Protein AF-A0A956A683-F1 (afdb_monomer)

Mean predicted aligned error: 4.34 Å

Structure (mmCIF, N/CA/C/O backbone):
data_AF-A0A956A683-F1
#
_entry.id   AF-A0A956A683-F1
#
loop_
_atom_site.group_PDB
_atom_site.id
_atom_site.type_symbol
_atom_site.label_atom_id
_atom_site.label_alt_id
_atom_site.label_comp_id
_atom_site.label_asym_id
_atom_site.label_entity_id
_atom_site.label_seq_id
_atom_site.pdbx_PDB_ins_code
_atom_site.Cartn_x
_atom_site.Cartn_y
_atom_site.Cartn_z
_atom_site.occupancy
_atom_site.B_iso_or_equiv
_atom_site.auth_seq_id
_atom_site.auth_comp_id
_atom_site.auth_asym_id
_atom_site.auth_atom_id
_atom_site.pdbx_PDB_model_num
ATOM 1 N N . ALA A 1 1 ? 1.458 -10.459 9.618 1.00 76.62 1 ALA A N 1
ATOM 2 C CA . ALA A 1 1 ? 0.028 -10.100 9.762 1.00 76.62 1 ALA A CA 1
ATOM 3 C C . ALA A 1 1 ? -0.086 -8.704 10.364 1.00 76.62 1 ALA A C 1
ATOM 5 O O . ALA A 1 1 ? 0.841 -8.296 11.051 1.00 76.62 1 ALA A O 1
ATOM 6 N N . LEU A 1 2 ? -1.173 -7.980 10.090 1.00 86.00 2 LEU A N 1
ATOM 7 C CA . LEU A 1 2 ? -1.386 -6.601 10.534 1.00 86.00 2 LEU A CA 1
ATOM 8 C C . LEU A 1 2 ? -2.679 -6.495 11.342 1.00 86.00 2 LEU A C 1
ATOM 10 O O . LEU A 1 2 ? -3.713 -7.027 10.934 1.00 86.00 2 LEU A O 1
ATOM 14 N N . LEU A 1 3 ? -2.606 -5.780 12.462 1.00 87.69 3 LEU A N 1
ATOM 15 C CA . LEU A 1 3 ? -3.759 -5.332 13.235 1.00 87.69 3 LEU A CA 1
ATOM 16 C C . LEU A 1 3 ? -3.905 -3.830 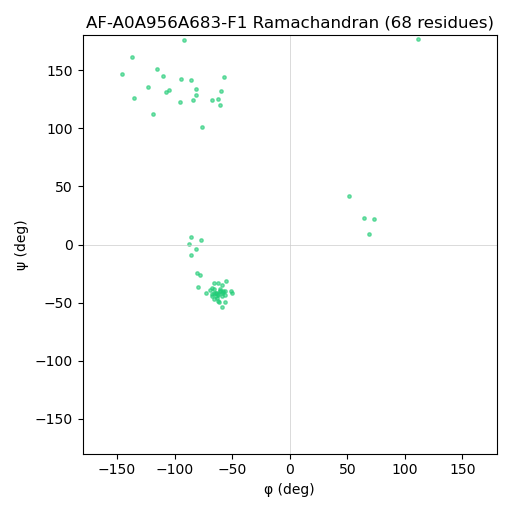13.030 1.00 87.69 3 LEU A C 1
ATOM 18 O O . LEU A 1 3 ? -2.929 -3.093 13.157 1.00 87.69 3 LEU A O 1
ATOM 22 N N . PHE A 1 4 ? -5.112 -3.375 12.716 1.00 84.88 4 PHE A N 1
ATOM 23 C CA . PHE A 1 4 ? -5.376 -1.954 12.527 1.00 84.88 4 PHE A CA 1
ATOM 24 C C . PHE A 1 4 ? -6.771 -1.592 13.011 1.00 84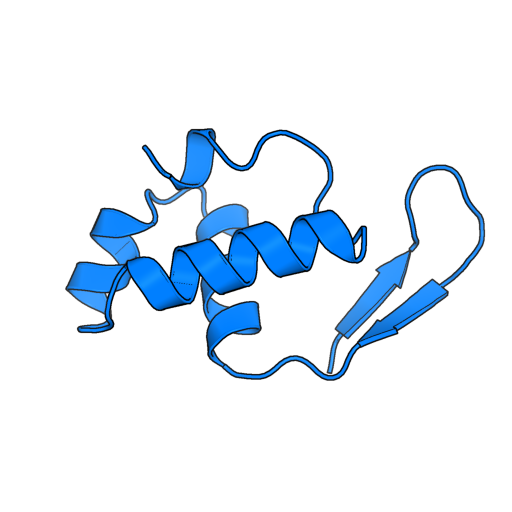.88 4 PHE A C 1
ATOM 26 O O . PHE A 1 4 ? -7.712 -2.379 12.910 1.00 84.88 4 PHE A O 1
ATOM 33 N N . ARG A 1 5 ? -6.916 -0.379 13.541 1.00 85.88 5 ARG A N 1
ATOM 34 C CA . ARG A 1 5 ? -8.229 0.166 13.879 1.00 85.88 5 ARG A CA 1
ATOM 35 C C . ARG A 1 5 ? -8.837 0.773 12.625 1.00 85.88 5 ARG A C 1
ATOM 37 O O . ARG A 1 5 ? -8.243 1.675 12.035 1.00 85.88 5 ARG A O 1
ATOM 44 N N . ARG A 1 6 ? -10.035 0.330 12.247 1.00 81.38 6 ARG A N 1
ATOM 45 C CA . ARG A 1 6 ? -10.765 0.944 11.138 1.00 81.38 6 ARG A CA 1
ATOM 46 C C . ARG A 1 6 ? -11.188 2.353 11.546 1.00 81.38 6 ARG A C 1
ATOM 48 O O . ARG A 1 6 ? -11.821 2.547 12.586 1.00 81.38 6 ARG A O 1
ATOM 55 N N . HIS A 1 7 ? -10.807 3.340 10.745 1.00 80.56 7 HIS A N 1
ATOM 56 C CA . HIS A 1 7 ? -11.041 4.745 11.066 1.00 80.56 7 HIS A CA 1
ATOM 57 C C . HIS A 1 7 ? -12.515 5.070 11.294 1.00 80.56 7 HIS A C 1
ATOM 59 O O . HIS A 1 7 ? -13.385 4.516 10.626 1.00 80.56 7 HIS A O 1
ATOM 65 N N . GLY A 1 8 ? -12.783 5.976 12.237 1.00 80.75 8 GLY A N 1
ATOM 66 C CA . GLY A 1 8 ? -14.144 6.360 12.614 1.00 80.75 8 GLY A CA 1
ATOM 67 C C . GLY A 1 8 ? -14.929 5.260 13.335 1.00 80.75 8 GLY A C 1
ATOM 68 O O . GLY A 1 8 ? -16.125 5.415 13.546 1.00 80.75 8 GLY A O 1
ATOM 69 N N . THR A 1 9 ? -14.283 4.152 13.715 1.00 82.75 9 THR A N 1
ATOM 70 C CA . THR A 1 9 ? -14.932 3.035 14.408 1.00 82.75 9 THR A CA 1
ATOM 71 C C . THR A 1 9 ? -14.070 2.509 15.559 1.00 82.75 9 THR A C 1
ATOM 73 O O . THR A 1 9 ? -12.853 2.707 15.591 1.00 82.75 9 THR A O 1
ATOM 76 N N . HIS A 1 10 ? -14.690 1.777 16.486 1.00 82.69 10 HIS A N 1
ATOM 77 C CA . HIS A 1 10 ? -13.984 1.010 17.521 1.00 82.69 10 HIS A CA 1
ATOM 78 C C . HIS A 1 10 ? -13.567 -0.395 17.049 1.00 82.69 10 HIS A C 1
ATOM 80 O O . HIS A 1 10 ? -13.063 -1.187 17.841 1.00 82.69 10 HIS A O 1
ATOM 86 N N . HIS A 1 11 ? -13.759 -0.718 15.767 1.00 85.56 11 HIS A N 1
ATOM 87 C CA . HIS A 1 11 ? -13.463 -2.043 15.236 1.00 85.56 11 HIS A CA 1
ATOM 88 C C . HIS A 1 11 ? -11.968 -2.201 14.934 1.00 85.56 11 HIS A C 1
ATOM 90 O O . HIS A 1 11 ? -11.369 -1.396 14.214 1.00 85.56 11 HIS A O 1
ATOM 96 N N . VAL A 1 12 ? -11.385 -3.284 15.451 1.00 86.44 12 VAL A N 1
ATOM 97 C CA . VAL A 1 12 ? -10.038 -3.744 15.097 1.00 86.44 12 VAL A CA 1
ATOM 98 C C . VAL A 1 12 ? -10.155 -4.796 13.999 1.00 86.44 12 VAL A C 1
ATOM 100 O O . VAL A 1 12 ? -10.841 -5.802 14.161 1.00 86.44 12 VAL A O 1
ATOM 103 N N . GLY A 1 13 ? -9.501 -4.540 12.870 1.00 84.12 13 GLY A N 1
ATOM 104 C CA . GLY A 1 13 ? -9.371 -5.472 11.762 1.00 84.12 13 GLY A CA 1
ATOM 105 C C . GLY A 1 13 ? -8.077 -6.272 11.864 1.00 84.12 13 GLY A C 1
ATOM 106 O O . GLY A 1 13 ? -7.028 -5.739 12.232 1.00 84.12 13 GLY A O 1
ATOM 107 N N . TYR A 1 14 ? -8.154 -7.547 11.493 1.00 88.00 14 TYR A N 1
ATOM 108 C CA . TYR A 1 14 ? -6.994 -8.389 11.230 1.00 88.00 14 TYR A CA 1
ATOM 109 C C . TYR A 1 14 ? -6.848 -8.577 9.723 1.00 88.00 14 TYR A C 1
ATOM 111 O O . TYR A 1 14 ? -7.817 -8.902 9.034 1.00 88.00 14 TYR A O 1
ATOM 119 N N . HIS A 1 15 ? -5.635 -8.399 9.208 1.00 84.88 15 HIS A N 1
ATOM 120 C CA . HIS A 1 15 ? -5.335 -8.698 7.816 1.00 84.88 15 HIS A CA 1
ATOM 121 C C . HIS A 1 15 ? -4.017 -9.451 7.686 1.00 84.88 15 HIS A C 1
ATOM 123 O O . HIS A 1 15 ? -2.960 -9.004 8.144 1.00 84.88 15 HIS A O 1
ATOM 129 N N . GLN A 1 16 ? -4.058 -10.595 7.010 1.00 87.88 16 GLN A N 1
ATOM 130 C CA . GLN A 1 16 ? -2.845 -11.294 6.624 1.00 87.88 16 GLN A CA 1
ATOM 131 C C . GLN A 1 16 ? -2.217 -10.572 5.427 1.00 87.88 16 GLN A C 1
ATOM 133 O O . GLN A 1 16 ? -2.673 -10.682 4.291 1.00 87.88 16 GLN A O 1
ATOM 138 N N . ALA A 1 17 ? -1.190 -9.777 5.713 1.00 85.38 17 ALA A N 1
ATOM 139 C CA . ALA A 1 17 ? -0.406 -9.075 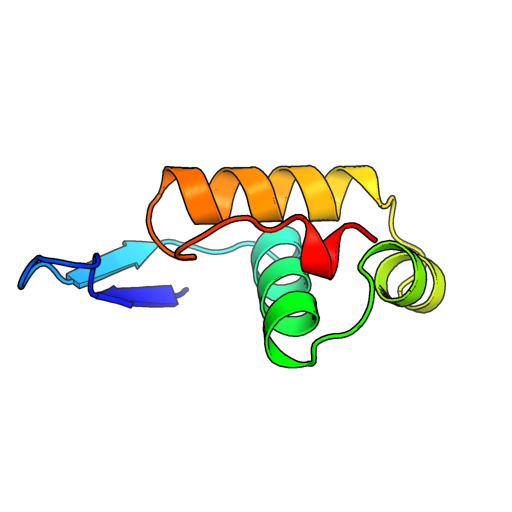4.708 1.00 85.38 17 ALA A CA 1
ATOM 140 C C . ALA A 1 17 ? 0.641 -10.005 4.086 1.00 85.38 17 ALA A C 1
ATOM 142 O O . ALA A 1 17 ? 1.342 -10.701 4.820 1.00 85.38 17 ALA A O 1
ATOM 143 N N . GLY A 1 18 ? 0.738 -9.980 2.756 1.00 89.62 18 GLY A N 1
ATOM 144 C CA . GLY A 1 18 ? 1.901 -10.479 2.022 1.00 89.62 18 GLY A CA 1
ATOM 145 C C . GLY A 1 18 ? 2.918 -9.362 1.778 1.00 89.62 18 GLY A C 1
ATOM 146 O O . GLY A 1 18 ? 2.646 -8.196 2.082 1.00 89.62 18 GLY A O 1
ATOM 147 N N . ASP A 1 19 ? 4.058 -9.720 1.194 1.00 92.38 19 ASP A N 1
ATOM 148 C CA . ASP A 1 19 ? 5.217 -8.831 1.038 1.00 92.38 19 ASP A CA 1
ATOM 149 C C . ASP A 1 19 ? 4.889 -7.533 0.298 1.00 92.38 19 ASP A C 1
ATOM 151 O O . ASP A 1 19 ? 5.301 -6.464 0.738 1.00 92.38 19 ASP A O 1
ATOM 155 N N . ASP A 1 20 ? 4.057 -7.592 -0.745 1.00 92.31 20 ASP A N 1
ATOM 156 C CA . ASP A 1 20 ? 3.661 -6.406 -1.517 1.00 92.31 20 ASP A CA 1
ATOM 157 C C . ASP A 1 20 ? 2.930 -5.366 -0.660 1.00 92.31 20 ASP A C 1
ATOM 159 O O . ASP A 1 20 ? 3.140 -4.163 -0.809 1.00 92.31 20 ASP A O 1
ATOM 163 N N . LEU A 1 21 ? 2.080 -5.824 0.267 1.00 91.56 21 LEU A N 1
ATOM 164 C CA . LEU A 1 21 ? 1.360 -4.934 1.174 1.00 91.56 21 LEU A CA 1
ATOM 165 C C . LEU A 1 21 ? 2.299 -4.347 2.225 1.00 91.56 21 LEU A C 1
ATOM 167 O O . LEU A 1 21 ? 2.214 -3.158 2.511 1.00 91.56 21 LEU A O 1
ATOM 171 N N . LEU A 1 22 ? 3.208 -5.149 2.781 1.00 92.38 22 LEU A N 1
ATOM 172 C CA . LEU A 1 22 ? 4.196 -4.654 3.743 1.00 92.38 22 LEU A CA 1
ATOM 173 C C . LE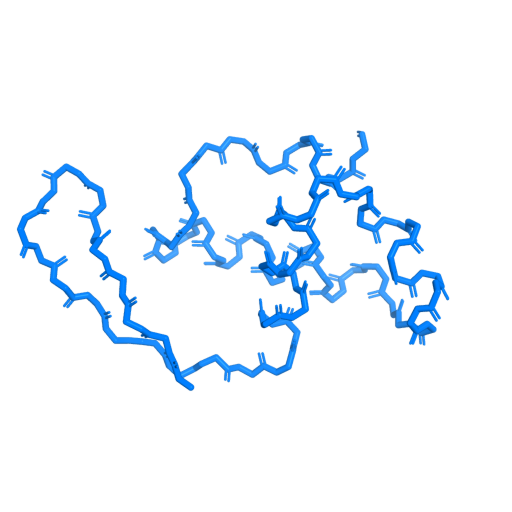U A 1 22 ? 5.144 -3.637 3.101 1.00 92.38 22 LEU A C 1
ATOM 175 O O . LEU A 1 22 ? 5.406 -2.591 3.694 1.00 92.38 22 LEU A O 1
ATOM 179 N N . PHE A 1 23 ? 5.591 -3.908 1.876 1.00 93.00 23 PHE A N 1
ATOM 180 C CA . PHE A 1 23 ? 6.393 -2.994 1.075 1.00 93.00 23 PHE A CA 1
ATOM 181 C C . PHE A 1 23 ? 5.659 -1.670 0.845 1.00 93.00 23 PHE A C 1
ATOM 183 O O . PHE A 1 23 ? 6.169 -0.612 1.204 1.00 93.00 23 PHE A O 1
ATOM 190 N N . ALA A 1 24 ? 4.427 -1.719 0.334 1.00 91.81 24 ALA A N 1
ATOM 191 C CA . ALA A 1 24 ? 3.626 -0.526 0.077 1.00 91.81 24 ALA A CA 1
ATOM 192 C C . ALA A 1 24 ? 3.400 0.325 1.341 1.00 91.81 24 ALA A C 1
ATOM 194 O O . ALA A 1 24 ? 3.503 1.551 1.299 1.00 91.81 24 ALA A O 1
ATOM 195 N N . LEU A 1 25 ? 3.143 -0.311 2.488 1.00 91.38 25 LEU A N 1
ATOM 196 C CA . LEU A 1 25 ? 2.985 0.395 3.763 1.00 91.38 25 LEU A CA 1
ATOM 197 C C . LEU A 1 25 ? 4.289 1.029 4.245 1.00 91.38 25 LEU A C 1
ATOM 199 O O . LEU A 1 25 ? 4.257 2.130 4.788 1.00 91.38 25 LEU A O 1
ATOM 203 N N . LYS A 1 26 ? 5.429 0.360 4.038 1.00 91.75 26 LYS A N 1
ATOM 204 C CA . LYS A 1 26 ? 6.751 0.899 4.370 1.00 91.75 26 LYS A CA 1
ATOM 205 C C . LYS A 1 26 ? 7.052 2.152 3.552 1.00 91.75 26 LYS A C 1
ATOM 207 O O . LYS A 1 26 ? 7.434 3.159 4.133 1.00 91.75 26 LYS A O 1
ATOM 212 N N . VAL A 1 27 ? 6.791 2.110 2.245 1.00 92.31 27 VAL A N 1
ATOM 213 C CA . VAL A 1 27 ? 6.940 3.260 1.338 1.00 92.31 27 VAL A CA 1
ATOM 214 C C . VAL A 1 27 ? 6.122 4.457 1.822 1.00 92.31 27 VAL A C 1
ATOM 216 O O . VAL A 1 27 ? 6.658 5.553 1.967 1.00 92.31 27 VAL A O 1
ATOM 219 N N . VAL A 1 28 ? 4.842 4.241 2.145 1.00 90.81 28 VAL A N 1
ATOM 220 C CA . VAL A 1 28 ? 3.962 5.299 2.669 1.00 90.81 28 VAL A CA 1
ATOM 221 C C . VAL A 1 28 ? 4.467 5.843 4.002 1.00 90.81 28 VAL A C 1
ATOM 223 O O . VAL A 1 28 ? 4.469 7.055 4.201 1.00 90.81 28 VAL A O 1
ATOM 226 N N . ALA A 1 29 ? 4.902 4.968 4.911 1.00 90.19 29 ALA A N 1
ATOM 227 C CA . ALA A 1 29 ? 5.399 5.368 6.224 1.00 90.19 29 ALA A CA 1
ATOM 228 C C . ALA A 1 29 ? 6.694 6.191 6.144 1.00 90.19 29 ALA A C 1
ATOM 230 O O . ALA A 1 29 ? 6.898 7.079 6.967 1.00 90.19 29 ALA A O 1
ATOM 231 N N . GLU A 1 30 ? 7.556 5.913 5.165 1.00 91.31 30 GLU A N 1
ATOM 232 C CA . GLU A 1 30 ? 8.798 6.663 4.945 1.00 91.31 30 GLU A CA 1
ATOM 233 C C . GLU A 1 30 ? 8.611 7.911 4.076 1.00 91.31 30 GLU A C 1
ATOM 235 O O . GLU A 1 30 ? 9.529 8.721 3.970 1.00 91.31 30 GLU A O 1
ATOM 240 N N . GLY A 1 31 ? 7.435 8.094 3.465 1.00 89.56 31 GLY A N 1
ATOM 241 C CA . GLY A 1 31 ? 7.163 9.228 2.581 1.00 89.56 31 GLY A CA 1
ATOM 242 C C . GLY A 1 31 ? 8.016 9.227 1.310 1.00 89.56 31 GLY A C 1
ATOM 243 O O . GLY A 1 31 ? 8.234 10.281 0.716 1.00 89.56 31 GLY A O 1
ATOM 244 N N . VAL A 1 32 ? 8.518 8.060 0.903 1.00 90.50 32 VAL A N 1
ATOM 245 C CA . VAL A 1 32 ? 9.327 7.895 -0.310 1.00 90.50 32 VAL A CA 1
ATOM 246 C C . VAL A 1 32 ? 8.391 7.693 -1.508 1.00 90.50 32 VAL A C 1
ATOM 248 O O . VAL A 1 32 ? 7.391 6.985 -1.375 1.00 90.50 32 VAL A O 1
ATOM 251 N N . PRO A 1 33 ? 8.691 8.254 -2.694 1.00 93.06 33 PRO A N 1
ATOM 252 C CA . PRO A 1 33 ? 7.931 7.948 -3.902 1.00 93.06 33 PRO A CA 1
ATOM 253 C C . PRO A 1 33 ? 7.985 6.451 -4.237 1.00 93.06 33 PRO A C 1
ATOM 255 O O . PRO A 1 33 ? 9.064 5.853 -4.291 1.00 93.06 33 PRO A O 1
ATOM 258 N N . LEU A 1 34 ? 6.834 5.841 -4.521 1.00 93.81 34 LEU A N 1
ATOM 259 C CA . LEU A 1 34 ? 6.709 4.410 -4.801 1.00 93.81 34 LEU A CA 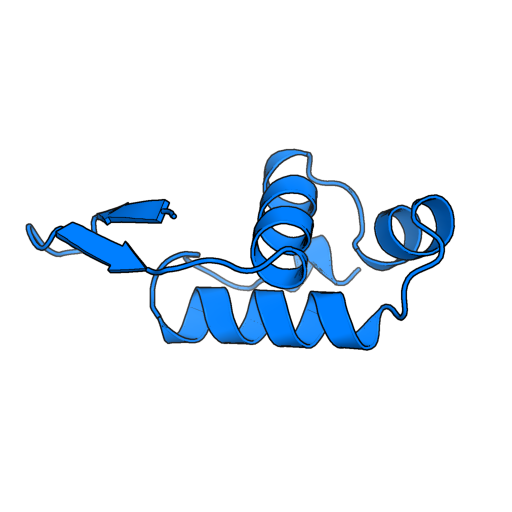1
ATOM 260 C C . LEU A 1 34 ? 7.575 3.982 -5.982 1.00 93.81 34 LEU A C 1
ATOM 262 O O . LEU A 1 34 ? 8.193 2.924 -5.919 1.00 93.81 34 LEU A O 1
ATOM 266 N N . ALA A 1 35 ? 7.650 4.804 -7.030 1.00 94.31 35 ALA A N 1
ATOM 267 C CA . ALA A 1 35 ? 8.498 4.533 -8.185 1.00 94.31 35 ALA A CA 1
ATOM 268 C C . ALA A 1 35 ? 9.979 4.395 -7.791 1.00 94.31 35 ALA A C 1
ATOM 270 O O . ALA A 1 35 ? 10.634 3.439 -8.199 1.00 94.31 35 ALA A O 1
ATOM 271 N N . ALA A 1 36 ? 10.482 5.293 -6.937 1.00 94.31 36 ALA A N 1
ATOM 272 C CA . ALA A 1 36 ? 11.863 5.258 -6.459 1.00 94.31 36 ALA A CA 1
ATOM 273 C C . ALA A 1 36 ? 12.125 4.043 -5.554 1.00 94.31 36 ALA A C 1
ATOM 275 O O . ALA A 1 36 ? 13.141 3.364 -5.689 1.00 94.31 36 ALA A O 1
ATOM 276 N N . ALA A 1 37 ? 11.188 3.728 -4.656 1.00 94.38 37 ALA A N 1
ATOM 277 C CA . ALA A 1 37 ? 11.303 2.556 -3.794 1.00 94.38 37 ALA A CA 1
ATOM 278 C C . ALA A 1 37 ? 11.249 1.237 -4.586 1.00 94.38 37 ALA A C 1
ATOM 280 O O . ALA A 1 37 ? 11.967 0.289 -4.268 1.00 94.38 37 ALA A O 1
ATOM 281 N N . ALA A 1 38 ? 10.402 1.169 -5.615 1.00 95.12 38 ALA A N 1
ATOM 282 C CA . ALA A 1 38 ? 10.249 -0.005 -6.466 1.00 95.12 38 ALA A CA 1
ATOM 283 C C . ALA A 1 38 ? 11.490 -0.248 -7.335 1.00 95.12 38 ALA A C 1
ATOM 285 O O . ALA A 1 38 ? 11.912 -1.396 -7.467 1.00 95.12 38 ALA A O 1
ATOM 286 N N . ASP A 1 39 ? 12.101 0.818 -7.860 1.00 95.69 39 ASP A N 1
ATOM 287 C CA . ASP A 1 39 ? 13.368 0.747 -8.593 1.00 95.69 39 ASP A CA 1
ATOM 288 C C . ASP A 1 39 ? 14.499 0.206 -7.703 1.00 95.69 39 ASP A C 1
ATOM 290 O O . ASP A 1 39 ? 15.142 -0.792 -8.040 1.00 95.69 39 ASP A O 1
ATOM 294 N N . LEU A 1 40 ? 14.652 0.765 -6.495 1.00 94.06 40 LEU A N 1
ATOM 295 C CA . LEU A 1 40 ? 15.645 0.309 -5.517 1.00 94.06 40 LEU A CA 1
ATOM 296 C C . LEU A 1 40 ? 15.457 -1.169 -5.140 1.00 94.06 40 LEU A C 1
ATOM 298 O O . LEU A 1 40 ? 16.427 -1.922 -5.040 1.00 94.06 40 LEU A O 1
ATOM 302 N N . ALA A 1 41 ? 14.208 -1.594 -4.947 1.00 91.75 41 ALA A N 1
ATOM 303 C CA . ALA A 1 41 ? 13.865 -2.973 -4.614 1.00 91.75 41 ALA A CA 1
ATOM 304 C C . ALA A 1 41 ? 13.817 -3.911 -5.837 1.00 91.75 41 ALA A C 1
ATOM 306 O O . ALA A 1 41 ? 13.615 -5.113 -5.667 1.00 91.75 41 ALA A O 1
ATOM 307 N N . ARG A 1 42 ? 14.014 -3.390 -7.059 1.00 94.81 42 ARG A N 1
ATOM 308 C CA . ARG A 1 42 ? 13.900 -4.119 -8.336 1.00 94.81 42 ARG A CA 1
ATOM 309 C C . ARG A 1 42 ? 12.575 -4.875 -8.484 1.00 94.81 42 ARG A C 1
ATOM 311 O O . ARG A 1 42 ? 12.542 -6.013 -8.956 1.00 94.81 42 ARG A O 1
ATOM 318 N N . VAL A 1 43 ? 11.475 -4.243 -8.084 1.00 91.81 43 VAL A N 1
ATOM 319 C CA . VAL A 1 43 ? 10.120 -4.802 -8.190 1.00 91.81 43 VAL A CA 1
ATOM 320 C C . VAL A 1 43 ? 9.252 -3.982 -9.147 1.00 91.81 43 VAL A C 1
ATOM 322 O O . VAL A 1 43 ? 9.434 -2.772 -9.265 1.00 91.81 43 VAL A O 1
ATOM 325 N N . PRO A 1 44 ? 8.263 -4.595 -9.824 1.00 95.50 44 PRO A N 1
ATOM 326 C CA . PRO A 1 44 ? 7.329 -3.844 -10.655 1.00 95.50 44 PRO A CA 1
ATOM 327 C C . PRO A 1 44 ? 6.506 -2.845 -9.829 1.00 95.50 44 PRO A C 1
ATOM 329 O O . PRO A 1 44 ? 5.781 -3.248 -8.916 1.00 95.50 44 PRO A O 1
ATOM 332 N N . VAL A 1 45 ? 6.538 -1.563 -10.212 1.00 94.56 45 VAL A N 1
ATOM 333 C CA . VAL A 1 45 ? 5.763 -0.474 -9.575 1.00 94.56 45 VAL A CA 1
ATOM 334 C C . VAL A 1 45 ? 4.280 -0.838 -9.442 1.00 94.56 45 VAL A C 1
ATOM 336 O O . VAL A 1 45 ? 3.688 -0.663 -8.378 1.00 94.56 45 VAL A O 1
ATOM 339 N N . ALA A 1 46 ? 3.704 -1.457 -10.479 1.00 94.12 46 ALA A N 1
ATOM 340 C CA . ALA A 1 46 ? 2.300 -1.867 -10.518 1.00 94.12 46 ALA A CA 1
ATOM 341 C C . ALA A 1 46 ? 1.874 -2.771 -9.342 1.00 94.12 46 ALA A C 1
ATOM 343 O O . ALA A 1 46 ? 0.724 -2.697 -8.901 1.00 94.12 46 ALA A O 1
ATOM 344 N N . ARG A 1 47 ? 2.782 -3.600 -8.795 1.00 92.94 47 ARG A N 1
ATOM 345 C CA . ARG A 1 47 ? 2.492 -4.431 -7.609 1.00 92.94 47 ARG A CA 1
ATOM 346 C C . ARG A 1 47 ? 2.300 -3.570 -6.365 1.00 92.94 47 ARG A C 1
ATOM 348 O O . ARG A 1 47 ? 1.3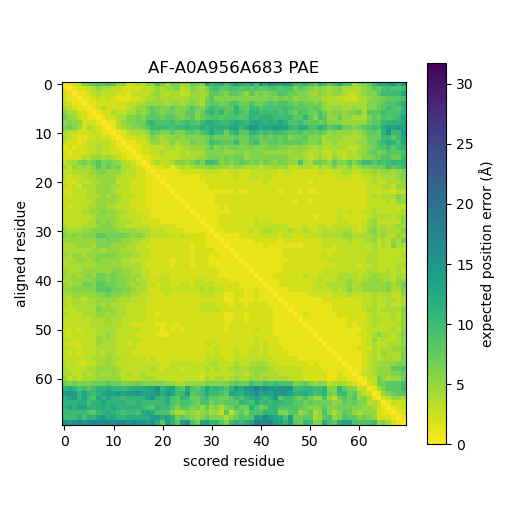38 -3.769 -5.625 1.00 92.94 47 ARG A O 1
ATOM 355 N N . GLY A 1 48 ? 3.174 -2.584 -6.175 1.00 92.50 48 GLY A N 1
ATOM 356 C CA . GLY A 1 48 ? 3.071 -1.616 -5.087 1.00 92.50 48 GLY A CA 1
ATOM 357 C C . GLY A 1 48 ? 1.797 -0.780 -5.182 1.00 92.50 48 GLY A C 1
ATOM 358 O O . GLY A 1 48 ? 1.086 -0.626 -4.193 1.00 92.50 48 GLY A O 1
ATOM 359 N N . GLU A 1 49 ? 1.431 -0.325 -6.382 1.00 93.62 49 GLU A N 1
ATOM 360 C CA . GLU A 1 49 ? 0.194 0.436 -6.578 1.00 93.62 49 GLU A CA 1
ATOM 361 C C . GLU A 1 49 ? -1.053 -0.394 -6.262 1.00 93.62 49 GLU A C 1
ATOM 363 O O . GLU A 1 49 ? -1.986 0.083 -5.613 1.00 93.62 49 GLU A O 1
ATOM 368 N N . ALA A 1 50 ? -1.089 -1.649 -6.724 1.00 93.25 50 ALA A N 1
ATOM 369 C CA . ALA A 1 50 ? -2.181 -2.566 -6.425 1.00 93.25 50 ALA A CA 1
ATOM 370 C C . ALA A 1 50 ? -2.302 -2.804 -4.911 1.00 93.25 50 ALA A C 1
ATOM 372 O O . ALA A 1 50 ? -3.411 -2.806 -4.370 1.00 93.25 50 ALA A O 1
ATOM 373 N N . ALA A 1 51 ? -1.171 -2.936 -4.215 1.00 93.69 51 ALA A N 1
ATOM 374 C CA . ALA A 1 51 ? -1.131 -3.075 -2.767 1.00 93.69 51 ALA A CA 1
ATOM 375 C C . ALA A 1 51 ? -1.615 -1.811 -2.032 1.00 93.69 51 ALA A C 1
ATOM 377 O O . ALA A 1 51 ? -2.402 -1.936 -1.093 1.00 93.69 51 ALA A O 1
ATOM 378 N N . LEU A 1 52 ? -1.237 -0.608 -2.485 1.00 92.38 52 LEU A N 1
ATOM 379 C CA . LEU A 1 52 ? -1.739 0.659 -1.934 1.00 92.38 52 LEU A CA 1
ATOM 380 C C . LEU A 1 52 ? -3.252 0.800 -2.118 1.00 92.38 52 LEU A C 1
ATOM 382 O O . LEU A 1 52 ? -3.970 1.062 -1.151 1.00 92.38 52 LEU A O 1
ATOM 386 N N . ARG A 1 53 ? -3.755 0.553 -3.334 1.00 91.12 53 ARG A N 1
ATOM 387 C CA . ARG A 1 53 ? -5.198 0.567 -3.630 1.00 91.12 53 ARG A CA 1
ATOM 388 C C . ARG A 1 53 ? -5.957 -0.409 -2.730 1.00 91.12 53 ARG A C 1
ATOM 390 O O . ARG A 1 53 ? -6.993 -0.059 -2.166 1.00 91.12 53 ARG A O 1
ATOM 397 N N . ARG A 1 54 ? -5.415 -1.614 -2.529 1.00 90.31 54 ARG A N 1
ATOM 398 C CA . ARG A 1 54 ? -5.989 -2.612 -1.618 1.00 90.31 54 ARG A CA 1
ATOM 399 C C . ARG A 1 54 ? -5.975 -2.143 -0.162 1.00 90.31 54 ARG A C 1
ATOM 401 O O . ARG A 1 54 ? -6.972 -2.341 0.526 1.00 90.31 54 ARG A O 1
ATOM 408 N N . ALA A 1 55 ? -4.892 -1.520 0.303 1.00 90.38 55 ALA A N 1
ATOM 409 C CA . ALA A 1 55 ? -4.778 -0.997 1.666 1.00 90.38 55 ALA A CA 1
ATOM 410 C C . ALA A 1 55 ? -5.844 0.072 1.963 1.00 90.38 55 ALA A C 1
ATOM 412 O O . ALA A 1 55 ? -6.452 0.056 3.033 1.00 90.38 55 ALA A O 1
ATOM 413 N N . VAL A 1 56 ? -6.125 0.954 1.001 1.00 89.88 56 VAL A N 1
ATOM 414 C CA . VAL A 1 56 ? -7.222 1.930 1.101 1.00 89.88 56 VAL 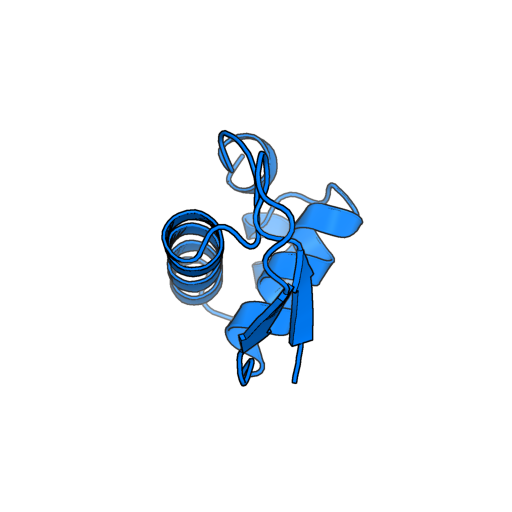A CA 1
ATOM 415 C C . VAL A 1 56 ? -8.579 1.225 1.115 1.00 89.88 56 VAL A C 1
ATOM 417 O O . VAL A 1 56 ? -9.399 1.492 1.991 1.00 89.88 56 VAL A O 1
ATOM 420 N N . ALA A 1 57 ? -8.806 0.270 0.207 1.00 87.88 57 ALA A N 1
ATOM 421 C CA . ALA A 1 57 ? -10.078 -0.450 0.107 1.00 87.88 57 ALA A CA 1
ATOM 422 C C . ALA A 1 57 ? -10.459 -1.199 1.399 1.00 87.88 57 ALA A C 1
ATOM 424 O O . ALA A 1 57 ? -11.636 -1.263 1.753 1.00 87.88 57 ALA A O 1
ATOM 425 N N . ILE A 1 58 ? -9.476 -1.733 2.134 1.00 85.81 58 ILE A N 1
ATOM 426 C CA . ILE A 1 58 ? -9.708 -2.408 3.424 1.00 85.81 58 ILE A CA 1
ATOM 427 C C . ILE A 1 58 ? -9.702 -1.449 4.627 1.00 85.81 58 ILE A C 1
ATOM 429 O O . ILE A 1 58 ? -9.887 -1.891 5.761 1.00 85.81 58 ILE A O 1
ATOM 433 N N . GLY A 1 59 ? -9.499 -0.148 4.404 1.00 85.12 59 GLY A N 1
ATOM 434 C CA . GLY A 1 59 ? -9.469 0.877 5.450 1.00 85.12 59 GLY A CA 1
ATOM 435 C C . GLY A 1 59 ? -8.208 0.862 6.317 1.00 85.12 59 GLY A C 1
ATOM 436 O O . GLY A 1 59 ? -8.255 1.343 7.449 1.00 85.12 59 GLY A O 1
ATOM 437 N N . LEU A 1 60 ? -7.111 0.287 5.811 1.00 87.88 60 LEU A N 1
ATOM 438 C CA . LEU A 1 60 ? -5.804 0.263 6.473 1.00 87.88 60 LEU A CA 1
ATOM 439 C C . LEU A 1 60 ? -5.053 1.590 6.294 1.00 87.88 60 LEU A C 1
ATOM 441 O O . LEU A 1 60 ? -4.388 2.042 7.220 1.00 87.88 60 LEU A O 1
ATOM 445 N N . LEU A 1 61 ? -5.181 2.220 5.124 1.00 87.75 61 LEU A N 1
ATOM 446 C CA . LEU A 1 61 ? -4.708 3.580 4.864 1.00 87.75 61 LEU A CA 1
ATOM 447 C C . LEU A 1 61 ? -5.899 4.524 4.709 1.00 87.75 61 LEU A C 1
ATOM 449 O O . LEU A 1 61 ? -6.947 4.140 4.188 1.00 87.75 61 LEU A O 1
ATOM 453 N N . LEU A 1 62 ? -5.725 5.761 5.168 1.00 78.19 62 LEU A N 1
ATOM 454 C CA . LEU A 1 62 ? -6.760 6.787 5.157 1.00 78.19 62 LEU A CA 1
ATOM 455 C C . LEU A 1 62 ? -6.290 7.953 4.309 1.00 78.19 62 LEU A C 1
ATOM 457 O O . LEU A 1 62 ? -5.365 8.669 4.685 1.00 78.19 62 LEU A O 1
ATOM 461 N N . GLY A 1 63 ? -6.962 8.143 3.183 1.00 71.31 63 GLY A N 1
ATOM 462 C CA . GLY A 1 63 ? -6.736 9.274 2.304 1.00 71.31 63 GLY A CA 1
ATOM 463 C C . GLY A 1 63 ? -6.107 8.902 0.963 1.00 71.31 63 GLY A C 1
ATOM 464 O O . GLY A 1 63 ? -5.813 7.730 0.706 1.00 71.31 63 GLY A O 1
ATOM 465 N N . PRO A 1 64 ? -5.952 9.915 0.101 1.00 64.12 64 PRO A N 1
ATOM 466 C CA . PRO A 1 64 ? -5.360 9.766 -1.215 1.00 64.12 64 PRO A CA 1
ATOM 467 C C . PRO A 1 64 ? -3.909 9.254 -1.116 1.00 64.12 64 PRO A C 1
ATOM 469 O O . PRO A 1 64 ? -3.058 9.895 -0.497 1.00 64.12 64 PRO A O 1
ATOM 472 N N . VAL A 1 65 ? -3.619 8.091 -1.714 1.00 72.00 65 VAL A N 1
ATOM 473 C CA . VAL A 1 65 ? -2.256 7.526 -1.834 1.00 72.00 65 VAL A CA 1
ATOM 474 C C . VAL A 1 65 ? -1.428 8.220 -2.924 1.00 72.00 65 VAL A C 1
ATOM 476 O O . VAL A 1 65 ? -0.285 7.848 -3.157 1.00 72.00 65 VAL A O 1
ATOM 479 N N . GLU A 1 66 ? -1.978 9.258 -3.550 1.00 75.94 66 GLU A N 1
ATOM 480 C CA . GLU A 1 66 ? -1.411 10.068 -4.627 1.00 75.94 66 GLU A CA 1
ATOM 481 C C . GLU A 1 66 ? -0.003 10.571 -4.283 1.00 75.94 66 GLU A C 1
ATOM 483 O O . GLU A 1 66 ? 0.893 10.466 -5.109 1.00 75.94 66 GLU A O 1
ATOM 488 N N . ARG A 1 67 ? 0.250 10.990 -3.033 1.00 71.75 67 ARG A N 1
ATOM 489 C CA . ARG A 1 67 ? 1.603 11.401 -2.599 1.00 71.75 67 ARG A CA 1
ATOM 490 C C . ARG A 1 67 ? 2.641 10.283 -2.679 1.00 71.75 67 ARG A C 1
ATOM 492 O O . ARG A 1 67 ? 3.815 10.561 -2.880 1.00 71.75 67 ARG A O 1
ATOM 499 N N . ALA A 1 68 ? 2.226 9.038 -2.453 1.00 71.88 68 ALA A N 1
ATOM 500 C CA . ALA A 1 68 ? 3.111 7.889 -2.581 1.00 71.88 68 ALA A CA 1
ATOM 501 C C . ALA A 1 68 ? 3.262 7.464 -4.047 1.00 71.88 68 ALA A C 1
ATOM 503 O O . ALA A 1 68 ? 4.267 6.857 -4.388 1.00 71.88 68 ALA A O 1
ATOM 504 N N . LEU A 1 69 ? 2.299 7.775 -4.918 1.00 76.19 69 LEU A N 1
ATOM 505 C CA . LEU A 1 69 ? 2.357 7.434 -6.341 1.00 76.19 69 LEU A CA 1
ATOM 506 C C . LEU A 1 69 ? 3.272 8.377 -7.143 1.00 76.19 69 LEU A C 1
ATOM 508 O O . LEU A 1 69 ? 3.861 7.926 -8.125 1.00 76.19 69 LEU A O 1
ATOM 512 N N . GLY A 1 70 ? 3.454 9.617 -6.678 1.00 60.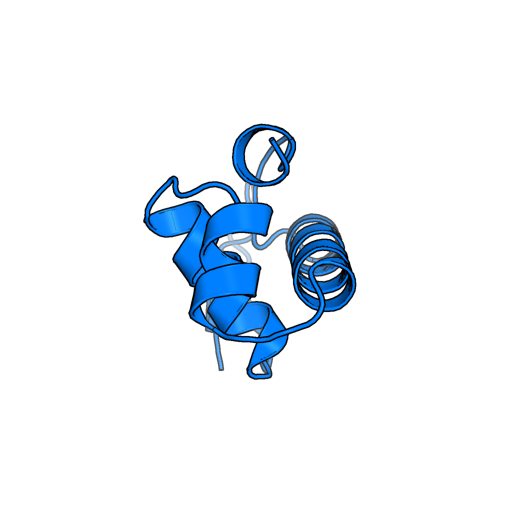28 70 GLY A N 1
ATOM 513 C CA . GLY A 1 70 ? 4.236 10.661 -7.348 1.00 60.28 70 GLY A CA 1
ATOM 514 C C . GLY A 1 70 ? 3.378 11.870 -7.671 1.00 60.28 70 GLY A C 1
ATOM 515 O O . GLY A 1 70 ? 2.372 11.690 -8.390 1.00 60.28 70 GLY A O 1
#

Sequence (70 aa):
ALLFRRHGTHHVGYHQAGDDLLFALKVVAEGVPLAAAADLARVPVARGEAALRRAVAIGLLLGPVERALG

Solvent-accessible surface area (backbone atoms only — not comparable to full-atom va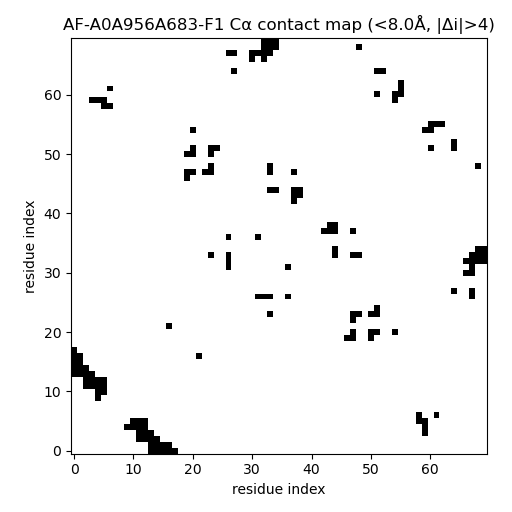lues): 4093 Å² total; per-residue (Å²): 109,46,79,44,66,34,78,99,54,94,49,73,47,79,45,85,59,53,70,51,40,54,50,32,50,49,34,55,74,70,71,41,39,38,58,60,54,19,58,76,67,73,46,67,48,69,54,36,51,54,26,46,55,49,33,41,74,73,41,75,43,90,73,83,62,55,74,32,67,99

Radius of gyration: 12.01 Å; Cα contacts (8 Å, |Δi|>4): 83; chains: 1; bounding box: 31×23×28 Å

pLDDT: mean 87.37, std 7.62, range [60.28, 95.69]

Foldseek 3Di:
DDWDQQPPDNDIDDDDDDPLLVQLVVLVVVLHALVVSCVVVVHDSVSSVVSVVVCVVVRVDDDDCVSNPD

Nearest PDB structures (foldseek):
  1h0m-assembly2_D  TM=7.166E-01  e=1.171E+00  Agrobacterium tumefaciens
  1l3l-assembly2_A  TM=7.315E-01  e=1.522E+00  Agrobacterium tumefaciens
  1fse-assembly1_A  TM=6.979E-01  e=2.406E+00  Bacillus subtilis
  1p4w-assembly1_A  TM=6.963E-01  e=3.125E+00  Erwinia amylovora
  4yn8-assembly1_A  TM=6.664E-01  e=3.125E+00  Corynebacterium diphtheriae

Secondary structure (DSSP, 8-state):
-EEEEPTTSSPEEEE---HHHHHHHHHHHHT--HHHHHHHTT--HHHHHHHHHHHHHTTSS-S-THHHH-